Protein AF-A0A0V0YPZ6-F1 (afdb_monomer)

Mean predicted aligned error: 16.97 Å

Foldseek 3Di:
DPPPDDPPPDDPVRVVVVCVCVVCVPDDVVVVDPPPVPVPVLVQQLADPPVRHGHHYVVPDPVVVPPDD

Structure (mmCIF, N/CA/C/O backbone):
data_AF-A0A0V0YPZ6-F1
#
_entry.id   AF-A0A0V0YPZ6-F1
#
loop_
_atom_site.group_PDB
_atom_site.id
_atom_site.type_symbol
_atom_site.label_atom_id
_atom_site.label_alt_id
_atom_site.label_comp_id
_atom_site.label_asym_id
_atom_site.label_entity_id
_atom_site.label_seq_id
_atom_site.pdbx_PDB_ins_code
_atom_site.Cartn_x
_atom_site.Cartn_y
_atom_site.Cartn_z
_atom_site.occupancy
_atom_site.B_iso_or_equiv
_atom_site.auth_seq_id
_atom_site.auth_comp_id
_atom_site.auth_asym_id
_atom_site.auth_atom_id
_atom_site.pdbx_PDB_model_num
ATOM 1 N N . MET A 1 1 ? -14.682 26.916 28.848 1.00 35.03 1 MET A N 1
ATOM 2 C CA . MET A 1 1 ? -14.525 25.868 29.876 1.00 35.03 1 MET A CA 1
ATOM 3 C C . MET A 1 1 ? -14.732 24.540 29.178 1.00 35.03 1 MET A C 1
ATOM 5 O O . MET A 1 1 ? -15.856 24.242 28.805 1.00 35.03 1 MET A O 1
ATOM 9 N N . ILE A 1 2 ? -13.652 23.821 28.877 1.00 47.16 2 ILE A N 1
ATOM 10 C CA . ILE A 1 2 ? -13.774 22.449 28.377 1.00 47.16 2 ILE A CA 1
ATOM 11 C C . ILE A 1 2 ? -14.100 21.609 29.608 1.00 47.16 2 ILE A C 1
ATOM 13 O O . ILE A 1 2 ? -13.338 21.606 30.572 1.00 47.16 2 ILE A O 1
ATOM 17 N N . VAL A 1 3 ? -15.282 21.000 29.615 1.00 48.88 3 VAL A N 1
ATOM 18 C CA . VAL A 1 3 ? -15.692 20.043 30.640 1.00 48.88 3 VAL A CA 1
ATOM 19 C C . VAL A 1 3 ? -14.835 18.796 30.436 1.00 48.88 3 VAL A C 1
ATOM 21 O O . VAL A 1 3 ? -15.173 17.928 29.641 1.00 48.88 3 VAL A O 1
ATOM 24 N N . SER A 1 4 ? -13.697 18.726 31.124 1.00 54.25 4 SER A N 1
ATOM 25 C CA . SER A 1 4 ? -12.916 17.496 31.293 1.00 54.25 4 SER A CA 1
ATOM 26 C C . SER A 1 4 ? -13.612 16.618 32.337 1.00 54.25 4 SER A C 1
ATOM 28 O O . SER A 1 4 ? -13.117 16.424 33.442 1.00 54.25 4 SER A O 1
ATOM 30 N N . GLY A 1 5 ? -14.838 16.197 32.031 1.00 55.66 5 GLY A N 1
ATOM 31 C CA . GLY A 1 5 ? -15.687 15.4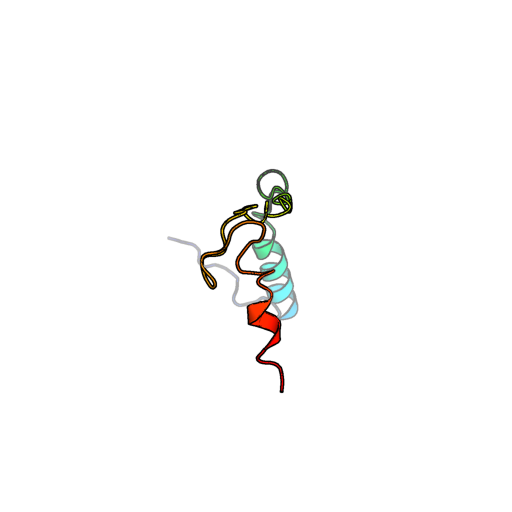09 32.915 1.00 55.66 5 GLY A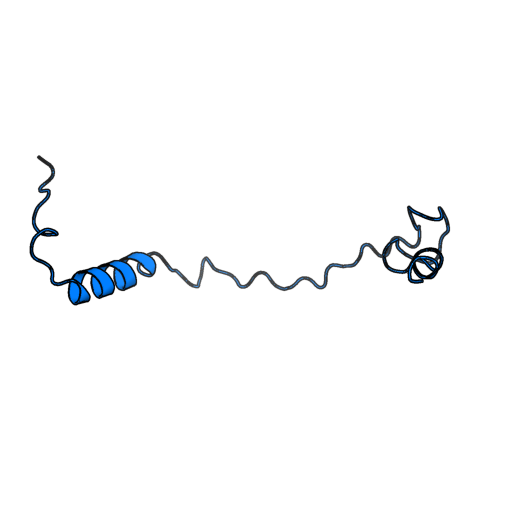 CA 1
ATOM 32 C C . GLY A 1 5 ? -15.710 13.943 32.496 1.00 55.66 5 GLY A C 1
ATOM 33 O O . GLY A 1 5 ? -16.144 13.640 31.393 1.00 55.66 5 GLY A O 1
ATOM 34 N N . THR A 1 6 ? -15.300 13.080 33.432 1.00 56.56 6 THR A N 1
ATOM 35 C CA . THR A 1 6 ? -15.640 11.648 33.577 1.00 56.56 6 THR A CA 1
ATOM 36 C C . THR A 1 6 ? -14.883 10.580 32.769 1.00 56.56 6 THR A C 1
ATOM 38 O O . THR A 1 6 ? -15.500 9.616 32.328 1.00 56.56 6 THR A O 1
ATOM 41 N N . THR A 1 7 ? -13.550 10.636 32.665 1.00 56.66 7 THR A N 1
ATOM 42 C CA . THR A 1 7 ? -12.744 9.415 32.387 1.00 56.66 7 THR A CA 1
ATOM 43 C C . THR A 1 7 ? -12.126 8.792 33.645 1.00 56.66 7 THR A C 1
ATOM 45 O O . THR A 1 7 ? -11.627 7.670 33.603 1.00 56.66 7 THR A O 1
ATOM 48 N N . GLU A 1 8 ? -12.195 9.479 34.788 1.00 59.03 8 GLU A N 1
ATOM 49 C CA . GLU A 1 8 ? -11.495 9.077 36.017 1.00 59.03 8 GLU A CA 1
ATOM 50 C C . GLU A 1 8 ? -12.203 7.968 36.824 1.00 59.03 8 GLU A C 1
ATOM 52 O O . GLU A 1 8 ? -11.603 7.414 37.736 1.00 59.03 8 GLU A O 1
ATOM 57 N N . ASN A 1 9 ? -13.447 7.601 36.480 1.00 67.81 9 ASN A N 1
ATOM 58 C CA . ASN A 1 9 ? -14.254 6.599 37.205 1.00 67.81 9 ASN A CA 1
ATOM 59 C C . ASN A 1 9 ? -14.626 5.353 36.380 1.00 67.81 9 ASN A C 1
ATOM 61 O O . ASN A 1 9 ? -15.482 4.579 36.797 1.00 67.81 9 ASN A O 1
ATOM 65 N N . LEU A 1 10 ? -14.015 5.155 35.210 1.00 70.75 10 LEU A N 1
ATOM 66 C CA . LEU A 1 10 ? -14.250 3.949 34.413 1.00 70.75 10 LEU A CA 1
ATOM 67 C C . LEU A 1 10 ? -13.399 2.796 34.948 1.00 70.75 10 LEU A C 1
ATOM 69 O O . LEU A 1 10 ? -12.214 2.976 35.251 1.00 70.75 10 LEU A O 1
ATOM 73 N N . THR A 1 11 ? -13.997 1.613 35.031 1.00 89.00 11 THR A N 1
ATOM 74 C CA . THR A 1 11 ? -13.257 0.366 35.258 1.00 89.00 11 THR A CA 1
ATOM 75 C C . THR A 1 11 ? -12.272 0.123 34.113 1.00 89.00 11 THR A C 1
ATOM 77 O O . THR A 1 11 ? -12.416 0.674 33.016 1.00 89.00 11 THR A O 1
ATOM 80 N N . GLU A 1 12 ? -11.234 -0.677 34.350 1.00 87.88 12 GLU A N 1
ATOM 81 C CA . GLU A 1 12 ? -10.232 -0.971 33.318 1.00 87.88 12 GLU A CA 1
ATOM 82 C C . GLU A 1 12 ? -10.885 -1.608 32.079 1.00 87.88 12 GLU A C 1
ATOM 84 O O . GLU A 1 12 ? -10.552 -1.261 30.946 1.00 87.88 12 GLU A O 1
ATOM 89 N N . GLU A 1 13 ? -11.904 -2.444 32.280 1.00 89.62 13 GLU A N 1
ATOM 90 C CA . GLU A 1 13 ? -12.705 -3.046 31.218 1.00 89.62 13 GLU A CA 1
ATOM 91 C C . GLU A 1 13 ? -13.469 -1.998 30.398 1.00 89.62 13 GLU A C 1
ATOM 93 O O . GLU A 1 13 ? -13.480 -2.049 29.166 1.00 89.62 13 GLU A O 1
ATOM 98 N N . GLU A 1 14 ? -14.084 -1.015 31.055 1.00 88.31 14 GLU A N 1
ATOM 99 C CA . GLU A 1 14 ? -14.810 0.062 30.377 1.00 88.31 14 GLU A CA 1
ATOM 100 C C . GLU A 1 14 ? -13.876 0.997 29.610 1.00 88.31 14 GLU A C 1
ATOM 102 O O . GLU A 1 14 ? -14.219 1.426 28.507 1.00 88.31 14 GLU A O 1
ATOM 107 N N . LYS A 1 15 ? -12.671 1.261 30.130 1.00 88.62 15 LYS A N 1
ATOM 108 C CA . LYS A 1 15 ? -11.640 2.009 29.394 1.00 88.62 15 LYS A CA 1
ATOM 109 C C . LYS A 1 15 ? -11.201 1.264 28.137 1.00 88.62 15 LYS A C 1
ATOM 111 O O . LYS A 1 15 ? -11.068 1.886 27.084 1.00 88.62 15 LYS A O 1
ATOM 116 N N . ILE A 1 16 ? -11.011 -0.055 28.220 1.00 91.81 16 ILE A N 1
ATOM 117 C CA . ILE A 1 16 ? -10.659 -0.887 27.059 1.00 91.81 16 ILE A CA 1
ATOM 118 C C . ILE A 1 16 ? -11.781 -0.845 26.016 1.00 91.81 16 ILE A C 1
ATOM 120 O O . ILE A 1 16 ? -11.511 -0.630 24.834 1.00 91.81 16 ILE A O 1
ATOM 124 N N . MET A 1 17 ? -13.040 -0.995 26.439 1.00 89.38 17 MET A N 1
ATOM 125 C CA . MET A 1 17 ? -14.194 -0.912 25.536 1.00 89.38 17 MET A CA 1
ATOM 126 C C . MET A 1 17 ? -14.314 0.464 24.873 1.00 89.38 17 MET A C 1
ATOM 128 O O . MET A 1 17 ? -14.581 0.544 23.672 1.00 89.38 17 MET A O 1
ATOM 132 N N . LEU A 1 18 ? -14.080 1.539 25.631 1.00 89.75 18 LEU A N 1
ATOM 133 C CA . LEU A 1 18 ? -14.088 2.904 25.114 1.00 89.75 18 LEU A CA 1
ATOM 134 C C . LEU A 1 18 ? -12.990 3.099 24.062 1.00 89.75 18 LEU A C 1
ATOM 136 O O . LEU A 1 18 ? -13.295 3.509 22.945 1.00 89.75 18 LEU A O 1
ATOM 140 N N . MET A 1 19 ? -11.747 2.713 24.370 1.00 88.56 19 MET A N 1
ATOM 141 C CA . MET A 1 19 ? -10.638 2.789 23.413 1.00 88.56 19 MET A CA 1
ATOM 142 C C . MET A 1 19 ? -10.920 1.980 22.143 1.00 88.56 19 MET A C 1
ATOM 144 O O . MET A 1 19 ? -10.667 2.465 21.042 1.00 88.56 19 MET A O 1
ATOM 148 N N . MET A 1 20 ? -11.463 0.761 22.261 1.00 90.56 20 MET A N 1
ATOM 149 C CA . MET A 1 20 ? -11.821 -0.055 21.093 1.00 90.56 20 MET A CA 1
ATOM 150 C C . MET A 1 20 ? -12.864 0.644 20.216 1.00 90.56 20 MET A C 1
ATOM 152 O O . MET A 1 20 ? -12.721 0.680 18.990 1.00 90.56 20 MET A O 1
ATOM 156 N N . LYS A 1 21 ? -13.884 1.243 20.832 1.00 90.00 21 LYS A N 1
ATOM 157 C CA . LYS A 1 21 ? -14.925 1.990 20.124 1.00 90.00 21 LYS A CA 1
ATOM 158 C C . LYS A 1 21 ? -14.356 3.229 19.424 1.00 90.00 21 LYS A C 1
ATOM 160 O O . LYS A 1 21 ? -14.542 3.375 18.220 1.00 90.00 21 LYS A O 1
ATOM 165 N N . GLU A 1 22 ? -13.610 4.067 20.138 1.00 90.12 22 GLU A N 1
ATOM 166 C CA . GLU A 1 22 ? -12.991 5.284 19.587 1.00 90.12 22 GLU A CA 1
ATOM 167 C C . GLU A 1 22 ? -11.993 4.963 18.466 1.00 90.12 22 GLU A C 1
ATOM 169 O O . GLU A 1 22 ? -11.939 5.659 17.453 1.00 90.12 22 GLU A O 1
ATOM 174 N N . SER A 1 23 ? -11.252 3.855 18.584 1.00 87.12 23 SER A N 1
ATOM 175 C CA . SER A 1 23 ? -10.275 3.438 17.568 1.00 87.12 23 SER A CA 1
ATOM 176 C C . SER A 1 23 ? -10.899 3.083 16.213 1.00 87.12 23 SER A C 1
ATOM 178 O O . SER A 1 23 ? -10.205 3.089 15.195 1.00 87.12 23 SER A O 1
ATOM 180 N N . THR A 1 24 ? -12.200 2.778 16.185 1.00 85.06 24 THR A N 1
ATOM 181 C CA . THR A 1 24 ? -12.920 2.326 14.985 1.00 85.06 24 THR A CA 1
ATOM 182 C C . THR A 1 24 ? -13.997 3.301 14.516 1.00 85.06 24 THR A C 1
ATOM 184 O O . THR A 1 24 ? -14.505 3.145 13.410 1.00 85.06 24 THR A O 1
ATOM 187 N N . GLU A 1 25 ? -14.317 4.339 15.290 1.00 86.94 25 GLU A N 1
ATOM 188 C CA . GLU A 1 25 ? -15.409 5.276 14.995 1.00 86.94 25 GLU A CA 1
ATOM 189 C C . GLU A 1 25 ? -15.218 6.035 13.672 1.00 86.94 25 GLU A C 1
ATOM 191 O O . GLU A 1 25 ? -16.162 6.203 12.903 1.00 86.94 25 GLU A O 1
ATOM 196 N N . ALA A 1 26 ? -13.985 6.444 13.367 1.00 83.94 26 ALA A N 1
ATOM 197 C CA . ALA A 1 26 ? -13.650 7.142 12.125 1.00 83.94 26 ALA A CA 1
ATOM 198 C C . ALA A 1 26 ? -13.365 6.194 10.940 1.00 83.94 26 ALA A C 1
ATOM 200 O O . ALA A 1 26 ? -12.973 6.646 9.859 1.00 83.94 26 ALA A O 1
ATOM 201 N N . TYR A 1 27 ? -13.507 4.878 11.128 1.00 83.00 27 TYR A N 1
ATOM 202 C CA . TYR A 1 27 ? -13.265 3.906 10.070 1.00 83.00 27 TYR A CA 1
ATOM 203 C C . TYR A 1 27 ? -14.434 3.885 9.079 1.00 83.00 27 TYR A C 1
ATOM 205 O O . TYR A 1 27 ? -15.501 3.344 9.357 1.00 83.00 27 TYR A O 1
ATOM 213 N N . ASP A 1 28 ? -14.207 4.423 7.881 1.00 83.38 28 ASP A N 1
ATOM 214 C CA . ASP A 1 28 ? -15.140 4.317 6.759 1.00 83.38 28 ASP A CA 1
ATOM 215 C C . ASP A 1 28 ? -14.541 3.415 5.655 1.00 83.38 28 ASP A C 1
ATOM 217 O O . ASP A 1 28 ? -13.550 3.786 5.000 1.00 83.38 28 ASP A O 1
ATOM 221 N N . PRO A 1 29 ? -15.145 2.235 5.401 1.00 83.00 29 PRO A N 1
ATOM 222 C CA . PRO A 1 29 ? -14.731 1.320 4.338 1.00 83.00 29 PRO A CA 1
ATOM 223 C C . PRO A 1 29 ? -14.694 1.946 2.938 1.00 83.00 29 PRO A C 1
ATOM 225 O O . PRO A 1 29 ? -13.976 1.456 2.067 1.00 83.00 29 PRO A O 1
ATOM 228 N N . LYS A 1 30 ? -15.454 3.023 2.697 1.00 81.00 30 LYS A N 1
ATOM 229 C CA . LYS A 1 30 ? -15.476 3.747 1.420 1.00 81.00 30 LYS A CA 1
ATOM 230 C C . LYS A 1 30 ? -14.146 4.441 1.129 1.00 81.00 30 LYS A C 1
ATOM 232 O O . LYS A 1 30 ? -13.745 4.509 -0.033 1.00 81.00 30 LYS A O 1
ATOM 237 N N . TYR A 1 31 ? -13.463 4.944 2.160 1.00 77.19 31 TYR A N 1
ATOM 238 C CA . TYR A 1 31 ? -12.164 5.614 2.019 1.00 77.19 31 TYR A CA 1
ATOM 239 C C . TYR A 1 31 ? -10.985 4.648 2.171 1.00 77.19 31 TYR A C 1
ATOM 241 O O . TYR A 1 31 ? -9.928 4.869 1.581 1.00 77.19 31 TYR A O 1
ATOM 249 N N . TYR A 1 32 ? -11.174 3.531 2.874 1.00 71.12 32 TYR A N 1
ATOM 250 C CA . TYR A 1 32 ? -10.213 2.429 2.917 1.00 71.12 32 TYR A CA 1
ATOM 251 C C . TYR A 1 32 ? -10.433 1.458 1.755 1.00 71.12 32 TYR A C 1
ATOM 253 O O . TYR A 1 32 ? -10.812 0.297 1.920 1.00 71.12 32 TYR A O 1
ATOM 261 N N . VAL A 1 33 ? -10.158 1.923 0.538 1.00 74.31 33 VAL A N 1
ATOM 262 C CA . VAL A 1 33 ? -10.124 1.030 -0.622 1.00 74.31 33 VAL A CA 1
ATOM 263 C C . VAL A 1 33 ? -8.980 0.041 -0.415 1.00 74.31 33 VAL A C 1
ATOM 265 O O . VAL A 1 33 ? -7.838 0.450 -0.190 1.00 74.31 33 VAL A O 1
ATOM 268 N N . LYS A 1 34 ? -9.258 -1.266 -0.516 1.00 68.94 34 LYS A N 1
ATOM 269 C CA . LYS A 1 34 ? -8.203 -2.278 -0.651 1.00 68.94 34 LYS A CA 1
ATOM 270 C C . LYS A 1 34 ? -7.340 -1.839 -1.823 1.00 68.94 34 LYS A C 1
ATOM 272 O O . LYS A 1 34 ? -7.794 -1.923 -2.963 1.00 68.94 34 LYS A O 1
ATOM 277 N N . ILE A 1 35 ? -6.130 -1.345 -1.541 1.00 66.50 35 ILE A N 1
ATOM 278 C CA . ILE A 1 35 ? -5.136 -1.068 -2.574 1.00 66.50 35 ILE A CA 1
ATOM 279 C C . ILE A 1 35 ? -5.060 -2.374 -3.348 1.00 66.50 35 ILE A C 1
ATOM 281 O O . ILE A 1 35 ? -4.680 -3.389 -2.748 1.00 66.50 35 ILE A O 1
ATOM 285 N N . PRO A 1 36 ? -5.486 -2.406 -4.628 1.00 64.56 36 PRO A N 1
ATOM 286 C CA . PRO A 1 36 ? -5.316 -3.605 -5.413 1.00 64.56 36 PRO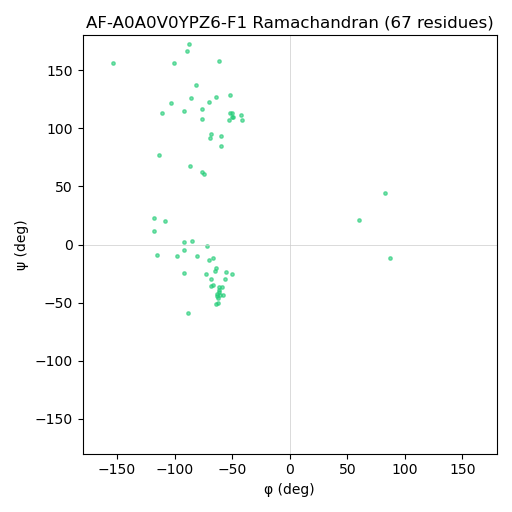 A CA 1
ATOM 287 C C . PRO A 1 36 ? -3.845 -3.930 -5.254 1.00 64.56 36 PRO A C 1
ATOM 289 O O . PRO A 1 36 ? -3.014 -3.030 -5.433 1.00 64.56 36 PRO A O 1
ATOM 292 N N . GLN A 1 37 ? -3.505 -5.164 -4.882 1.00 62.62 37 GLN A N 1
ATOM 293 C CA . GLN A 1 37 ? -2.163 -5.634 -5.160 1.00 62.62 37 GLN A CA 1
ATOM 294 C C . GLN A 1 37 ? -2.055 -5.549 -6.677 1.00 62.62 37 GLN A C 1
ATOM 296 O O . GLN A 1 37 ? -2.354 -6.499 -7.397 1.00 62.62 37 GLN A O 1
ATOM 301 N N . ARG A 1 38 ? -1.699 -4.362 -7.194 1.00 60.03 38 ARG A N 1
ATOM 302 C CA . ARG A 1 38 ? -1.125 -4.206 -8.507 1.00 60.03 38 ARG A CA 1
ATOM 303 C C . ARG A 1 38 ? -0.046 -5.250 -8.416 1.00 60.03 38 ARG A C 1
ATOM 305 O O . ARG A 1 38 ? 0.874 -5.074 -7.612 1.00 60.03 38 ARG A O 1
ATOM 312 N N . LYS A 1 39 ? -0.206 -6.358 -9.155 1.00 59.06 39 LYS A N 1
ATOM 313 C CA . LYS A 1 39 ? 0.931 -7.180 -9.544 1.00 59.06 39 LYS A CA 1
ATOM 314 C C . LYS A 1 39 ? 1.935 -6.120 -9.906 1.00 59.06 39 LYS A C 1
ATOM 316 O O . LYS A 1 39 ? 1.662 -5.359 -10.843 1.00 59.06 39 LYS A O 1
ATOM 321 N N . ARG A 1 40 ? 2.956 -5.915 -9.058 1.00 59.88 40 ARG A N 1
ATOM 322 C CA . ARG A 1 40 ? 4.024 -4.991 -9.399 1.00 59.88 40 ARG A CA 1
ATOM 323 C C . ARG A 1 40 ? 4.358 -5.511 -10.774 1.00 59.88 40 ARG A C 1
ATOM 325 O O . ARG A 1 40 ? 4.687 -6.691 -10.901 1.00 59.88 40 ARG A O 1
ATOM 332 N N . LYS A 1 41 ? 4.099 -4.712 -11.812 1.00 55.53 41 LYS A N 1
ATOM 333 C CA . LYS A 1 41 ? 4.748 -4.957 -13.079 1.00 55.53 41 LYS A CA 1
ATOM 334 C C . LYS A 1 41 ? 6.178 -4.807 -12.602 1.00 55.53 41 LYS A C 1
ATOM 336 O O . LYS A 1 41 ? 6.605 -3.676 -12.374 1.00 55.53 41 LYS A O 1
ATOM 341 N N . SER A 1 42 ? 6.826 -5.922 -12.221 1.00 55.41 42 SER A N 1
ATOM 342 C CA . SER A 1 42 ? 8.271 -5.995 -12.137 1.00 55.41 42 SER A CA 1
ATOM 343 C C . SER A 1 42 ? 8.618 -5.276 -13.403 1.00 55.41 42 SER A C 1
ATOM 345 O O . SER A 1 42 ? 8.087 -5.658 -14.443 1.00 55.41 42 SER A O 1
ATOM 347 N N . ALA A 1 43 ? 9.205 -4.084 -13.298 1.00 56.75 43 ALA A N 1
ATOM 348 C CA . ALA A 1 43 ? 9.508 -3.332 -14.492 1.00 56.75 43 ALA A CA 1
ATOM 349 C C . ALA A 1 43 ? 10.227 -4.370 -15.342 1.00 56.75 43 ALA A C 1
ATOM 351 O O . ALA A 1 43 ? 11.261 -4.875 -14.890 1.00 56.75 43 ALA A O 1
ATOM 352 N N . TRP A 1 44 ? 9.585 -4.836 -16.426 1.00 57.91 44 TRP A N 1
ATOM 353 C CA . TRP A 1 44 ? 10.111 -5.860 -17.321 1.00 57.91 44 TRP A CA 1
ATOM 354 C C . TRP A 1 44 ? 11.178 -5.101 -18.097 1.00 57.91 44 TRP A C 1
ATOM 356 O O . TRP A 1 44 ? 11.073 -4.832 -19.283 1.00 57.91 44 TRP A O 1
ATOM 366 N N . SER A 1 45 ? 12.152 -4.606 -17.342 1.00 62.78 45 SER A N 1
ATOM 367 C CA . SER A 1 45 ? 13.397 -4.078 -17.784 1.00 62.78 45 SER A CA 1
ATOM 368 C C . SER A 1 45 ? 14.046 -5.341 -18.277 1.00 62.78 45 SER A C 1
ATOM 370 O O . SER A 1 45 ? 14.567 -6.131 -17.491 1.00 62.78 45 SER A O 1
ATOM 372 N N . SER A 1 46 ? 13.905 -5.557 -19.581 1.00 71.69 46 SER A N 1
ATOM 373 C CA . SER A 1 46 ? 14.742 -6.486 -20.316 1.00 71.69 46 SER A CA 1
ATOM 374 C C . SER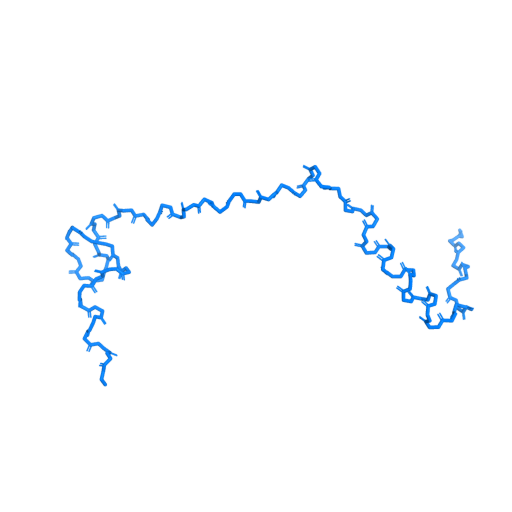 A 1 46 ? 16.203 -6.188 -20.003 1.00 71.69 46 SER A C 1
ATOM 376 O O . SER A 1 46 ? 17.011 -7.090 -20.034 1.00 71.69 46 SER A O 1
ATOM 378 N N . TYR A 1 47 ? 16.539 -4.960 -19.617 1.00 80.56 47 TYR A N 1
ATOM 379 C CA . TYR A 1 47 ? 17.859 -4.583 -19.165 1.00 80.56 47 TYR A CA 1
ATOM 380 C C . TYR A 1 47 ? 18.108 -4.840 -17.669 1.00 80.56 47 TYR A C 1
ATOM 382 O O . TYR A 1 47 ? 17.422 -4.310 -16.784 1.00 80.56 47 TYR A O 1
ATOM 390 N N . CYS A 1 48 ? 19.175 -5.567 -17.369 1.00 85.50 48 CYS A N 1
ATOM 391 C CA . CYS A 1 48 ? 19.655 -5.814 -16.024 1.00 85.50 48 CYS A CA 1
ATOM 392 C C . CYS A 1 48 ? 20.686 -4.761 -15.609 1.00 85.50 48 CYS A C 1
ATOM 394 O O . CYS A 1 48 ? 21.811 -4.740 -16.098 1.00 85.50 48 CYS A O 1
ATOM 396 N N . LYS A 1 49 ? 20.366 -3.941 -14.602 1.00 82.06 49 LYS A N 1
ATOM 397 C CA . LYS A 1 49 ? 21.311 -2.942 -14.061 1.00 82.06 49 LYS A CA 1
ATOM 398 C C . LYS A 1 49 ? 22.533 -3.541 -13.341 1.00 82.06 49 LYS A C 1
ATOM 400 O O . LYS A 1 49 ? 23.455 -2.799 -13.028 1.00 82.06 49 LYS A O 1
ATOM 405 N N . ARG A 1 50 ? 22.541 -4.851 -13.052 1.00 82.31 50 ARG A N 1
ATOM 406 C CA . ARG A 1 50 ? 23.655 -5.542 -12.375 1.00 82.31 50 ARG A CA 1
ATOM 407 C C . ARG A 1 50 ? 24.697 -6.052 -13.365 1.00 82.31 50 ARG A C 1
ATOM 409 O O . ARG A 1 50 ? 25.852 -5.664 -13.270 1.00 82.31 50 ARG A O 1
ATOM 416 N N . CYS A 1 51 ? 24.293 -6.903 -14.307 1.00 86.44 51 CYS A N 1
ATOM 417 C CA . CYS A 1 51 ? 25.206 -7.469 -15.306 1.00 86.44 51 CYS A CA 1
ATOM 418 C C . CYS A 1 51 ? 25.278 -6.644 -16.599 1.00 86.44 51 CYS A C 1
ATOM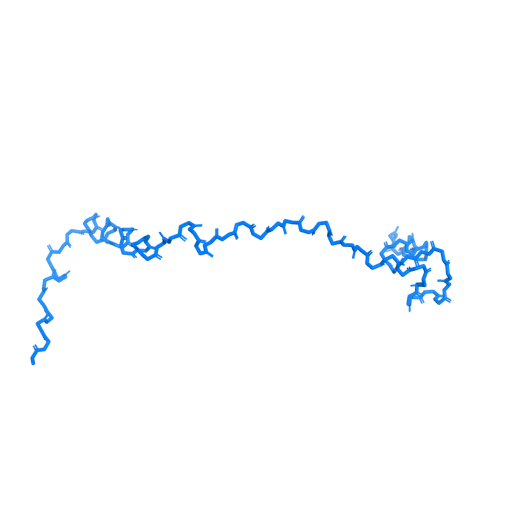 420 O O . CYS A 1 51 ? 26.065 -6.971 -17.479 1.00 86.44 51 CYS A O 1
ATOM 422 N N . LYS A 1 52 ? 24.463 -5.586 -16.716 1.00 85.00 52 LYS A N 1
ATOM 423 C CA . LYS A 1 52 ? 24.344 -4.721 -17.899 1.00 85.00 52 LYS A CA 1
ATOM 424 C C . LYS A 1 52 ? 23.905 -5.462 -19.173 1.00 85.00 52 LYS A C 1
ATOM 426 O O . LYS A 1 52 ? 24.139 -4.955 -20.264 1.00 85.00 52 LYS A O 1
ATOM 431 N N . GLN A 1 53 ? 23.273 -6.632 -19.042 1.00 81.19 53 GLN A N 1
ATOM 432 C CA . GLN A 1 53 ? 22.754 -7.420 -20.166 1.00 81.19 53 GLN A CA 1
ATOM 433 C C . GLN A 1 53 ? 21.249 -7.245 -20.347 1.00 81.19 53 GLN A C 1
ATOM 435 O O . GLN A 1 53 ? 20.529 -6.935 -19.397 1.00 81.19 53 GLN A O 1
ATOM 440 N N . GLU A 1 54 ? 20.788 -7.487 -21.571 1.00 81.62 54 GLU A N 1
ATOM 441 C CA . GLU A 1 54 ? 19.372 -7.518 -21.920 1.00 81.62 54 GLU A CA 1
ATOM 442 C C . GLU A 1 54 ? 18.746 -8.919 -21.702 1.00 81.62 54 GLU A C 1
ATOM 444 O O . GLU A 1 54 ? 19.433 -9.889 -21.380 1.00 81.62 54 GLU A O 1
ATOM 449 N N . GLY A 1 55 ? 17.423 -9.035 -21.840 1.00 83.62 55 GLY A N 1
ATOM 450 C CA . GLY A 1 55 ? 16.640 -10.256 -21.621 1.00 83.62 55 GLY A CA 1
ATOM 451 C C . GLY A 1 55 ? 16.156 -10.538 -20.187 1.00 83.62 55 GLY A C 1
ATOM 452 O O . GLY A 1 55 ? 15.297 -11.400 -20.024 1.00 83.62 55 GLY A O 1
ATOM 453 N N . HIS A 1 56 ? 16.627 -9.836 -19.148 1.00 82.62 56 HIS A N 1
ATOM 454 C CA . HIS A 1 56 ? 16.202 -10.081 -17.759 1.00 82.62 56 HIS A CA 1
ATOM 455 C C . HIS A 1 56 ? 16.325 -8.849 -16.847 1.00 82.62 56 HIS A C 1
ATOM 457 O O . HIS A 1 56 ? 17.149 -7.964 -17.060 1.00 82.62 56 HIS A O 1
ATOM 463 N N . CYS A 1 57 ? 15.538 -8.812 -15.766 1.00 80.94 57 CYS A N 1
ATOM 464 C CA . CYS A 1 57 ? 15.644 -7.763 -14.752 1.00 80.94 57 CYS A CA 1
ATOM 465 C C . CYS A 1 57 ? 16.645 -8.146 -13.647 1.00 80.94 57 CYS A C 1
ATOM 467 O O . CYS A 1 57 ? 17.018 -9.306 -13.490 1.00 80.94 57 CYS A O 1
ATOM 469 N N . ILE A 1 58 ? 17.047 -7.179 -12.816 1.00 81.81 58 ILE A N 1
ATOM 470 C CA . ILE A 1 58 ? 18.037 -7.394 -11.742 1.00 81.81 58 ILE A CA 1
ATOM 471 C C . ILE A 1 58 ? 17.667 -8.516 -10.751 1.00 81.81 58 ILE A C 1
ATOM 473 O O . ILE A 1 58 ? 18.565 -9.157 -10.213 1.00 81.81 58 ILE A O 1
ATOM 477 N N . GLN A 1 59 ? 16.370 -8.766 -10.526 1.00 75.75 59 GLN A N 1
ATOM 478 C CA . GLN A 1 59 ? 15.873 -9.832 -9.640 1.00 75.75 59 GLN A CA 1
ATOM 479 C C . GLN A 1 59 ? 16.057 -11.234 -10.236 1.00 75.75 59 GLN A C 1
ATOM 481 O O . GLN A 1 59 ? 16.173 -12.198 -9.491 1.00 75.75 59 GLN A O 1
ATOM 486 N N . SER A 1 60 ? 16.111 -11.336 -11.563 1.00 75.12 60 SER A N 1
ATOM 487 C CA . SER A 1 60 ? 16.277 -12.585 -12.314 1.00 75.12 60 SER A CA 1
ATOM 488 C C . SER A 1 60 ? 17.666 -12.686 -12.948 1.00 75.12 60 SER A C 1
ATOM 490 O O . SER A 1 60 ? 17.851 -13.405 -13.925 1.00 75.12 60 SER A O 1
ATOM 492 N N . CYS A 1 61 ? 18.641 -11.927 -12.439 1.00 81.19 61 CYS A N 1
ATOM 493 C CA . CYS A 1 61 ? 19.993 -11.934 -12.979 1.00 81.19 61 CYS A CA 1
ATOM 494 C C . CYS A 1 61 ? 20.695 -13.261 -12.661 1.00 81.19 61 CYS A C 1
ATOM 496 O O . CYS A 1 61 ? 20.840 -13.583 -11.483 1.00 81.19 61 CYS A O 1
ATOM 498 N N . PRO A 1 62 ? 21.183 -14.013 -13.664 1.00 79.62 62 PRO A N 1
ATOM 499 C CA . PRO A 1 62 ? 21.827 -15.308 -13.439 1.00 79.62 62 PRO A CA 1
ATOM 500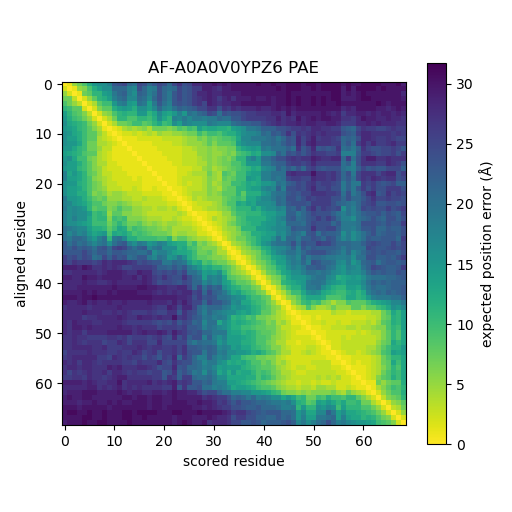 C C . PRO A 1 62 ? 23.129 -15.181 -12.636 1.00 79.62 62 PRO A C 1
ATOM 502 O O . PRO A 1 62 ? 23.514 -16.112 -11.936 1.00 79.62 62 PRO A O 1
ATOM 505 N N . LEU A 1 63 ? 23.768 -14.003 -12.643 1.00 73.38 63 LEU A N 1
ATOM 506 C CA . LEU A 1 63 ? 24.924 -13.720 -11.784 1.00 73.38 63 LEU A CA 1
ATOM 507 C C . LEU A 1 63 ? 24.558 -13.608 -10.293 1.00 73.38 63 LEU A C 1
ATOM 509 O O . LEU A 1 63 ? 25.451 -13.613 -9.453 1.00 73.38 63 LEU A O 1
ATOM 513 N N . VAL A 1 64 ? 23.270 -13.496 -9.936 1.00 63.62 64 VAL A N 1
ATOM 514 C CA . VAL A 1 64 ? 22.813 -13.546 -8.532 1.00 63.62 64 VAL A CA 1
ATOM 515 C C . VAL A 1 64 ? 23.009 -14.951 -7.951 1.00 63.62 64 VAL A C 1
ATOM 517 O O . VAL 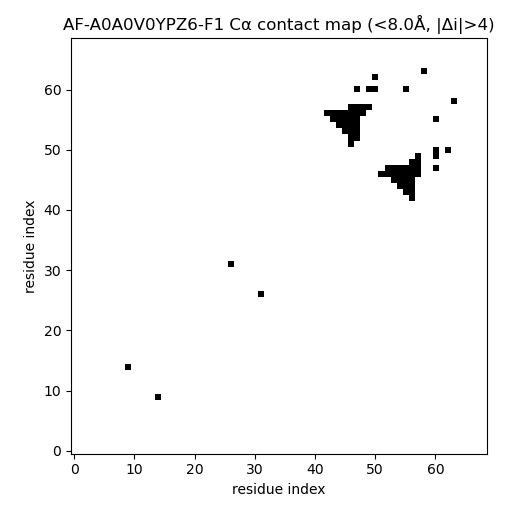A 1 64 ? 23.280 -15.076 -6.761 1.00 63.62 64 VAL A O 1
ATOM 520 N N . CYS A 1 65 ? 22.936 -16.001 -8.775 1.00 56.34 65 CYS A N 1
ATOM 521 C CA . CYS A 1 65 ? 23.048 -17.391 -8.324 1.00 56.34 65 CYS A CA 1
ATOM 522 C C . CYS A 1 65 ? 24.470 -17.809 -7.905 1.00 56.34 65 CYS A C 1
ATOM 524 O O . CYS A 1 65 ? 24.648 -18.937 -7.463 1.00 56.34 65 CYS A O 1
ATOM 526 N N . LEU A 1 66 ? 25.472 -16.926 -8.003 1.00 55.12 66 LEU A N 1
ATOM 527 C CA . LEU A 1 66 ? 26.862 -17.227 -7.635 1.00 55.12 66 LEU A CA 1
ATOM 528 C C . LEU A 1 66 ? 27.221 -16.886 -6.174 1.00 55.12 66 LEU A C 1
ATOM 530 O O . LEU A 1 66 ? 28.369 -17.076 -5.789 1.00 55.12 66 LEU A O 1
ATOM 534 N N . CYS A 1 67 ? 26.279 -16.404 -5.351 1.00 43.44 67 CYS A N 1
ATOM 535 C CA . CYS A 1 67 ? 26.553 -16.003 -3.958 1.00 43.44 67 CYS A CA 1
ATOM 536 C C . CYS A 1 67 ? 25.792 -16.809 -2.888 1.00 43.44 67 CYS A C 1
ATOM 538 O O . CYS A 1 67 ? 25.614 -16.314 -1.780 1.00 43.44 67 CYS A O 1
ATOM 540 N N . HIS A 1 68 ? 25.348 -18.032 -3.193 1.00 47.62 68 HIS A N 1
ATOM 5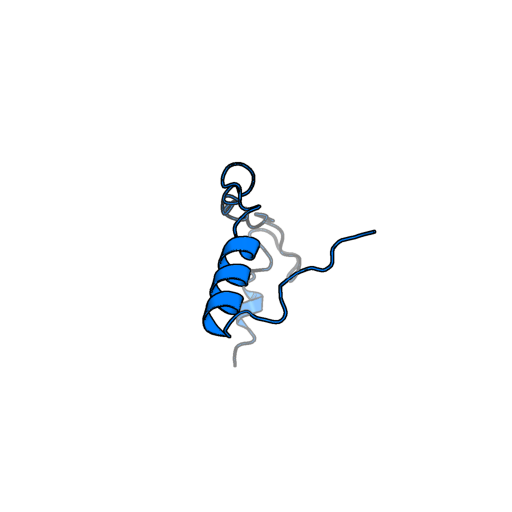41 C CA . HIS A 1 68 ? 24.965 -19.013 -2.169 1.00 47.62 68 HIS A CA 1
ATOM 542 C C . HIS A 1 68 ? 25.941 -20.198 -2.207 1.00 47.62 68 HIS A C 1
ATOM 544 O O . HIS A 1 68 ? 25.634 -21.244 -2.773 1.00 47.62 68 HIS A O 1
ATOM 550 N N . ASN A 1 69 ? 27.132 -19.990 -1.651 1.00 39.94 69 ASN A N 1
ATOM 551 C CA . ASN A 1 69 ? 27.933 -20.991 -0.942 1.00 39.94 69 ASN A CA 1
ATOM 552 C C . ASN A 1 69 ? 28.759 -20.251 0.107 1.00 39.94 69 ASN A C 1
ATOM 554 O O . ASN A 1 69 ? 29.430 -19.271 -0.287 1.00 39.94 69 ASN A O 1
#

Sequence (69 aa):
MIVSGTTENLTEEEKIMLMMKESTEAYDPKYYVKIPQRKRKSAWSSYCKRCKQEGHCIQSCPLVCLCHN

Organism: NCBI:txid990121

pLDDT: mean 72.58, std 14.75, range [35.03, 91.81]

Solvent-accessible surface area (backbone atoms only — not comparable to full-atom values): 4668 Å² total; per-residue (Å²): 134,83,81,89,74,79,76,89,81,58,53,73,68,53,48,51,52,48,51,56,49,63,76,48,68,84,67,49,71,8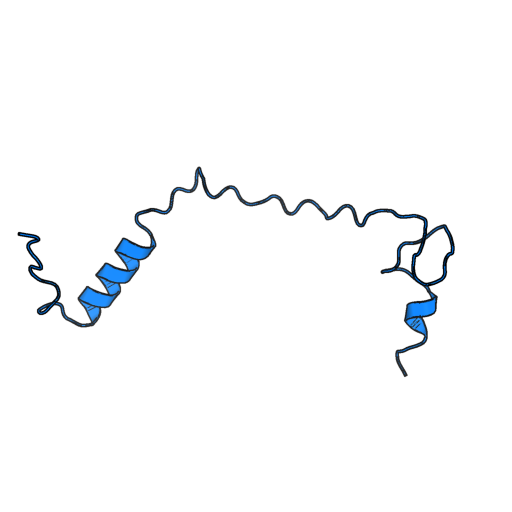6,78,60,61,78,74,71,81,63,72,72,72,63,70,82,35,36,54,12,87,77,82,72,41,71,83,31,28,62,92,66,37,75,78,64,72,75,74,82,126

Secondary structure (DSSP, 8-state):
-----SSTT--HHHHHHHHHHHHHHT--TTTS-------------SS-TTT--SSS-GGG-GGGGGS--

Radius of gyration: 26.73 Å; Cα contacts (8 Å, |Δi|>4): 34; chains: 1; bounding box: 44×47×59 Å